Protein AF-A0A7D7ZGM8-F1 (afdb_monomer_lite)

Radius of gyration: 16.2 Å; chains: 1; bounding box: 37×29×39 Å

Structure (mmCIF, N/CA/C/O backbone):
data_AF-A0A7D7ZGM8-F1
#
_entry.id   AF-A0A7D7ZGM8-F1
#
loop_
_atom_site.group_PDB
_atom_site.id
_atom_site.type_symbol
_atom_site.label_atom_id
_atom_site.label_alt_id
_atom_site.label_comp_id
_atom_site.label_asym_id
_atom_site.label_entity_id
_atom_site.label_seq_id
_atom_site.pdbx_PDB_ins_code
_atom_site.Cartn_x
_atom_site.Cartn_y
_atom_site.Cartn_z
_atom_site.occupancy
_atom_site.B_iso_or_equiv
_atom_site.auth_seq_id
_atom_site.auth_comp_id
_atom_site.auth_asym_id
_atom_site.auth_atom_id
_atom_site.pdbx_PDB_model_num
ATOM 1 N N . MET A 1 1 ? 6.175 -2.122 14.214 1.00 53.03 1 MET A N 1
ATOM 2 C CA . MET A 1 1 ? 4.883 -1.403 14.321 1.00 53.03 1 MET A CA 1
ATOM 3 C C . MET A 1 1 ? 3.929 -2.036 15.327 1.00 53.03 1 MET A C 1
ATOM 5 O O . MET A 1 1 ? 3.492 -1.315 16.211 1.00 53.03 1 MET A O 1
ATOM 9 N N . GLN A 1 2 ? 3.660 -3.348 15.277 1.00 54.44 2 GLN A N 1
ATOM 10 C CA . GLN A 1 2 ? 2.733 -4.008 16.223 1.00 54.44 2 GLN A CA 1
ATOM 11 C C . GLN A 1 2 ? 3.104 -3.861 17.712 1.00 54.44 2 GLN A C 1
ATOM 13 O O . GLN A 1 2 ? 2.237 -3.958 18.567 1.00 54.44 2 GLN A O 1
ATOM 18 N N . ALA A 1 3 ? 4.372 -3.584 18.035 1.00 66.56 3 AL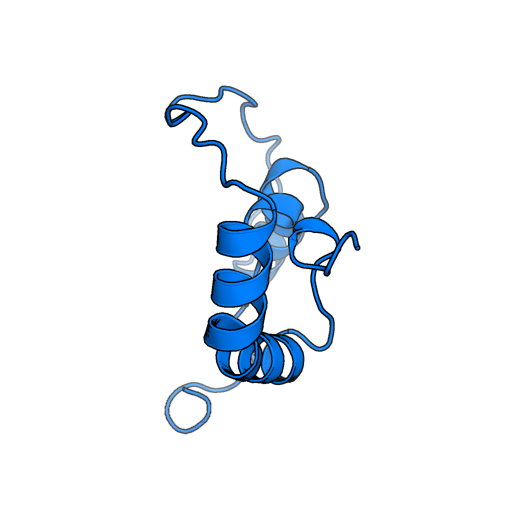A A N 1
ATOM 19 C CA . ALA A 1 3 ? 4.816 -3.378 19.414 1.00 66.56 3 ALA A CA 1
ATOM 20 C C . ALA A 1 3 ? 4.385 -2.030 20.033 1.00 66.56 3 ALA A C 1
ATOM 22 O O . ALA A 1 3 ? 4.491 -1.874 21.244 1.00 66.56 3 ALA A O 1
ATOM 23 N N . ALA A 1 4 ? 3.936 -1.059 19.227 1.00 81.44 4 ALA A N 1
ATOM 24 C CA . ALA A 1 4 ? 3.627 0.297 19.697 1.00 81.44 4 ALA A CA 1
ATOM 25 C C . ALA A 1 4 ? 2.162 0.710 19.495 1.00 81.44 4 ALA A C 1
ATOM 27 O O . ALA A 1 4 ? 1.687 1.596 20.200 1.00 81.44 4 ALA A O 1
ATOM 28 N N . ILE A 1 5 ? 1.446 0.089 18.550 1.00 82.31 5 ILE A N 1
ATOM 29 C CA . ILE A 1 5 ? 0.055 0.434 18.229 1.00 82.31 5 ILE A CA 1
ATOM 30 C C . ILE A 1 5 ? -0.784 -0.850 18.208 1.00 82.31 5 ILE A C 1
ATOM 32 O O . ILE A 1 5 ? -0.393 -1.803 17.523 1.00 82.31 5 ILE A O 1
ATOM 36 N N . PRO A 1 6 ? -1.929 -0.895 18.919 1.00 85.94 6 PRO A N 1
ATOM 37 C CA . PRO A 1 6 ? -2.868 -2.008 18.830 1.00 85.94 6 PRO A CA 1
ATOM 38 C C . PRO A 1 6 ? -3.297 -2.257 17.382 1.00 85.94 6 PRO A C 1
ATOM 40 O O . PRO A 1 6 ? -3.593 -1.315 16.651 1.00 85.94 6 PRO A O 1
ATOM 43 N N . SER A 1 7 ? -3.380 -3.523 16.972 1.00 80.75 7 SER A N 1
ATOM 44 C CA . SER A 1 7 ? -3.723 -3.902 15.593 1.00 80.75 7 SER A CA 1
ATOM 45 C C . SER A 1 7 ? -5.054 -3.312 15.117 1.00 80.75 7 SER A C 1
ATOM 47 O O . SER A 1 7 ? -5.155 -2.889 13.975 1.00 80.75 7 SER A O 1
ATOM 49 N N . ALA A 1 8 ? -6.044 -3.198 16.006 1.00 85.38 8 ALA A N 1
ATOM 50 C CA . ALA A 1 8 ? -7.342 -2.591 15.703 1.00 85.38 8 ALA A CA 1
ATOM 51 C C . ALA A 1 8 ? -7.282 -1.081 15.389 1.00 85.38 8 ALA A C 1
ATOM 53 O O . ALA A 1 8 ? -8.277 -0.517 14.952 1.00 85.38 8 ALA A O 1
ATOM 54 N N . GLN A 1 9 ? -6.145 -0.421 15.624 1.00 89.19 9 GLN A N 1
ATOM 55 C CA . GLN A 1 9 ? -5.928 1.004 15.350 1.00 89.19 9 GLN A CA 1
ATOM 56 C C . GLN A 1 9 ? -5.028 1.233 14.129 1.00 89.19 9 GLN A C 1
ATOM 58 O O . GLN A 1 9 ? -4.614 2.362 13.872 1.00 89.19 9 GLN A O 1
ATOM 63 N N . VAL A 1 10 ? -4.715 0.179 13.370 1.00 90.31 10 VAL A N 1
ATOM 64 C CA . VAL A 1 10 ? -3.916 0.271 12.146 1.00 90.31 10 VAL A CA 1
ATOM 65 C C . VAL A 1 10 ? -4.634 -0.463 11.025 1.00 90.31 10 VAL A C 1
ATOM 67 O O . VAL A 1 10 ? -4.856 -1.668 11.106 1.00 90.31 10 VAL A O 1
ATOM 70 N N . LEU A 1 11 ? -4.940 0.264 9.956 1.00 90.50 11 LEU A N 1
ATOM 71 C CA . LEU A 1 11 ? -5.398 -0.303 8.696 1.00 90.50 11 LEU A CA 1
ATOM 72 C C . LEU A 1 11 ? -4.250 -0.249 7.683 1.00 90.50 11 LEU A C 1
ATOM 74 O O . LEU A 1 11 ? -3.609 0.791 7.528 1.00 90.50 11 LEU A O 1
ATOM 78 N N . PHE A 1 12 ? -4.007 -1.360 6.991 1.00 89.81 12 PHE A N 1
ATOM 79 C CA . PHE A 1 12 ? -3.132 -1.406 5.824 1.00 89.81 12 PHE A CA 1
ATOM 80 C C . PHE A 1 12 ? -3.988 -1.546 4.571 1.00 89.81 12 PHE A C 1
ATOM 82 O O . PHE A 1 12 ? -4.843 -2.423 4.504 1.00 89.81 12 PHE A O 1
ATOM 89 N N . GLU A 1 13 ? -3.730 -0.696 3.585 1.00 89.56 13 GLU A N 1
ATOM 90 C CA . GLU A 1 13 ? -4.370 -0.731 2.274 1.00 89.56 13 GLU A CA 1
ATOM 91 C C . GLU A 1 13 ? -3.312 -0.553 1.193 1.00 89.56 13 GLU A C 1
ATOM 93 O O . GLU A 1 13 ? -2.276 0.082 1.419 1.00 89.56 13 GLU A O 1
ATOM 98 N N . VAL A 1 14 ? -3.588 -1.102 0.014 1.00 89.00 14 VAL A N 1
ATOM 99 C CA . VAL A 1 14 ? -2.749 -0.927 -1.173 1.00 89.00 14 VAL A CA 1
ATOM 100 C C . VAL A 1 14 ? -3.440 -0.000 -2.157 1.00 89.00 14 VAL A C 1
ATOM 102 O O . VAL A 1 14 ? -4.667 0.054 -2.233 1.00 89.00 14 VAL A O 1
ATOM 105 N N . PHE A 1 15 ? -2.646 0.777 -2.887 1.00 86.50 15 PHE A N 1
ATOM 106 C CA . PHE A 1 15 ? -3.156 1.848 -3.737 1.00 86.50 15 PHE A CA 1
ATOM 107 C C . PHE A 1 15 ? -4.152 1.328 -4.781 1.00 86.50 15 PHE A C 1
ATOM 109 O O . PHE A 1 15 ? -5.196 1.933 -5.013 1.00 86.50 15 PHE A O 1
ATOM 116 N N . GLU A 1 16 ? -3.860 0.172 -5.364 1.00 84.12 16 GLU A N 1
ATOM 117 C CA . GLU A 1 16 ? -4.681 -0.487 -6.370 1.00 84.12 16 GLU A CA 1
ATOM 118 C C . GLU A 1 16 ? -6.076 -0.816 -5.828 1.00 84.12 16 GLU A C 1
ATOM 120 O O . GLU A 1 16 ? -7.075 -0.546 -6.492 1.00 84.12 16 GLU A O 1
ATOM 125 N N . ASP A 1 17 ? -6.161 -1.297 -4.588 1.00 85.75 17 ASP A N 1
ATOM 126 C CA . ASP A 1 17 ? -7.430 -1.588 -3.923 1.00 85.75 17 ASP A CA 1
ATOM 127 C C . ASP A 1 17 ? -8.195 -0.317 -3.557 1.00 85.75 17 ASP A C 1
ATOM 129 O O . ASP A 1 17 ? -9.424 -0.305 -3.612 1.00 85.75 17 ASP A O 1
ATOM 133 N N . VAL A 1 18 ? -7.491 0.756 -3.190 1.00 87.62 18 VAL A N 1
ATOM 134 C CA . VAL A 1 18 ? -8.114 2.048 -2.873 1.00 87.62 18 VAL A CA 1
ATOM 135 C C . VAL A 1 18 ? -8.732 2.681 -4.118 1.00 87.62 18 VAL A C 1
ATOM 137 O O . VAL A 1 18 ? -9.818 3.250 -4.033 1.00 87.62 18 VAL A O 1
ATOM 140 N N . ILE A 1 19 ? -8.065 2.578 -5.269 1.00 83.69 19 ILE A N 1
ATOM 141 C CA . ILE A 1 19 ? -8.499 3.230 -6.510 1.00 83.69 19 ILE A CA 1
ATOM 142 C C . ILE A 1 19 ? -9.465 2.365 -7.329 1.00 83.69 19 ILE A C 1
ATOM 144 O O . ILE A 1 19 ? -10.439 2.886 -7.876 1.00 83.69 19 ILE A O 1
ATOM 148 N N . LEU A 1 20 ? -9.194 1.062 -7.446 1.0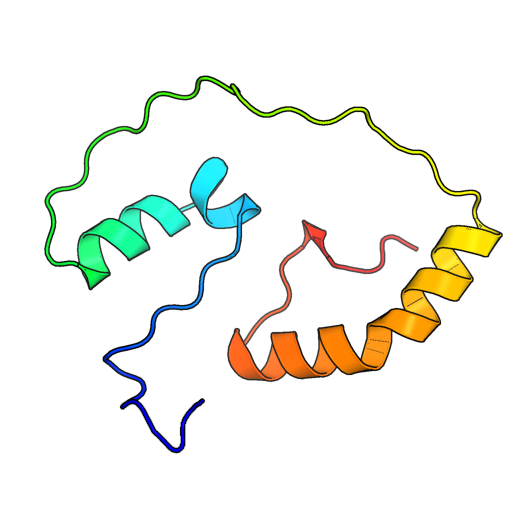0 80.00 20 LEU A N 1
ATOM 149 C CA . LEU A 1 20 ? -9.916 0.146 -8.339 1.00 80.00 20 LEU A CA 1
ATOM 150 C C . LEU A 1 20 ? -10.789 -0.870 -7.593 1.00 80.00 20 LEU A C 1
ATOM 152 O O . LEU A 1 20 ? -11.654 -1.490 -8.212 1.00 80.00 20 LEU A O 1
ATOM 156 N N . GLY A 1 21 ? -10.565 -1.050 -6.292 1.00 84.19 21 GLY A N 1
ATOM 157 C CA . GLY A 1 21 ? -11.236 -2.048 -5.465 1.00 84.19 21 GLY A CA 1
ATOM 158 C C . GLY A 1 21 ? -12.131 -1.446 -4.380 1.00 84.19 21 GLY A C 1
ATOM 159 O O . GLY A 1 21 ? -12.811 -0.442 -4.576 1.00 84.19 21 GLY A O 1
ATOM 160 N N . GLN A 1 22 ? -12.145 -2.113 -3.223 1.00 88.44 22 GLN A N 1
ATOM 161 C CA . GLN A 1 22 ? -12.959 -1.756 -2.052 1.00 88.44 22 GLN A CA 1
ATOM 162 C C . GLN A 1 22 ? -12.159 -1.031 -0.956 1.00 88.44 22 GLN A C 1
ATOM 164 O O . GLN A 1 22 ? -12.687 -0.772 0.126 1.00 88.44 22 GLN A O 1
ATOM 169 N N . GLY A 1 23 ? -10.886 -0.706 -1.203 1.00 89.81 23 GLY A N 1
ATOM 170 C CA . GLY A 1 23 ? -9.991 -0.116 -0.204 1.00 89.81 23 GLY A CA 1
ATOM 171 C C . GLY A 1 23 ? -10.502 1.223 0.327 1.00 89.81 23 GLY A C 1
ATOM 172 O O . GLY A 1 23 ? -10.434 1.476 1.526 1.00 89.81 23 GLY A O 1
ATOM 173 N N . PHE A 1 24 ? -11.112 2.053 -0.525 1.00 90.88 24 PHE A N 1
ATOM 174 C CA . PHE A 1 24 ? -11.680 3.330 -0.083 1.00 90.88 24 PHE A CA 1
ATOM 175 C C . PHE A 1 24 ? -12.860 3.149 0.884 1.00 90.88 24 PHE A C 1
ATOM 177 O O . PHE A 1 24 ? -12.911 3.799 1.928 1.00 90.88 24 PHE A O 1
ATOM 184 N N . ALA A 1 25 ? -13.766 2.212 0.593 1.00 91.56 25 ALA A N 1
ATOM 185 C CA . ALA A 1 25 ? -14.874 1.884 1.487 1.00 91.56 25 ALA A CA 1
ATOM 186 C C . ALA A 1 25 ? -14.367 1.341 2.837 1.00 91.56 25 ALA A C 1
ATOM 188 O O . ALA A 1 25 ? -14.882 1.719 3.891 1.00 91.56 25 ALA A O 1
ATOM 189 N N . ARG A 1 26 ? -13.307 0.517 2.826 1.00 92.12 26 ARG A N 1
ATOM 190 C CA . ARG A 1 26 ? -12.651 0.027 4.052 1.00 92.12 26 ARG A CA 1
ATOM 191 C C . ARG A 1 26 ? -12.032 1.158 4.872 1.00 92.12 26 ARG A C 1
ATOM 193 O O . ARG A 1 26 ? -12.185 1.157 6.091 1.00 92.12 26 ARG A O 1
ATOM 200 N N . ILE A 1 27 ? -11.417 2.152 4.226 1.00 93.06 27 ILE A N 1
ATOM 201 C CA . ILE A 1 27 ? -10.910 3.363 4.893 1.00 93.06 27 ILE A CA 1
ATOM 202 C C . ILE A 1 27 ? -12.055 4.136 5.557 1.00 93.06 27 ILE A C 1
ATOM 204 O O . ILE A 1 27 ? -11.953 4.470 6.737 1.00 93.06 27 ILE A O 1
ATOM 208 N N . CYS A 1 28 ? -13.155 4.391 4.841 1.00 93.94 28 CYS A N 1
ATOM 209 C CA . CYS A 1 28 ? -14.323 5.064 5.415 1.00 93.94 28 CYS A CA 1
ATOM 210 C C . CYS A 1 28 ? -14.863 4.305 6.635 1.00 93.94 28 CYS A C 1
ATOM 212 O O . CYS A 1 28 ? -15.036 4.904 7.695 1.00 93.94 28 CYS A O 1
ATOM 214 N N . ALA A 1 29 ? -15.048 2.987 6.522 1.00 94.00 29 ALA A N 1
ATOM 215 C CA . ALA A 1 29 ? -15.531 2.149 7.617 1.00 94.00 29 ALA A CA 1
ATOM 216 C C . ALA A 1 29 ? -14.586 2.156 8.829 1.00 94.00 29 ALA A C 1
ATOM 218 O O . ALA A 1 29 ? -15.041 2.317 9.961 1.00 94.00 29 ALA A O 1
ATOM 219 N N . PHE A 1 30 ? -13.275 2.036 8.602 1.00 94.56 30 PHE A N 1
ATOM 220 C CA . PHE A 1 30 ? -12.261 2.080 9.657 1.00 94.56 30 PHE A CA 1
ATOM 221 C C . PHE A 1 30 ? -12.253 3.419 10.407 1.00 94.56 30 PHE A C 1
ATOM 223 O O . PHE A 1 30 ? -12.089 3.446 11.625 1.00 94.56 30 PHE A O 1
ATOM 230 N N . LEU A 1 31 ? -12.477 4.526 9.695 1.00 94.06 31 LEU A N 1
ATOM 231 C CA . LEU A 1 31 ? -12.540 5.869 10.274 1.00 94.06 31 LEU A CA 1
ATOM 232 C C . LEU A 1 31 ? -13.922 6.233 10.847 1.00 94.06 31 LEU A C 1
ATOM 234 O O . LEU A 1 31 ? -14.066 7.304 11.434 1.00 94.06 31 LEU A O 1
ATOM 238 N N . GLY A 1 32 ? -14.942 5.383 10.678 1.00 95.12 32 GLY A N 1
ATOM 239 C CA . GLY A 1 32 ? -16.319 5.687 11.080 1.00 95.12 32 GLY A CA 1
ATOM 240 C C . GLY A 1 32 ? -16.980 6.782 10.232 1.00 95.12 32 GLY A C 1
ATOM 241 O O . GLY A 1 32 ? -17.830 7.522 10.726 1.00 95.12 32 GLY A O 1
ATOM 242 N N . LEU A 1 33 ? -16.571 6.914 8.970 1.00 94.44 33 LEU A N 1
ATOM 243 C CA . LEU A 1 33 ? -17.081 7.900 8.023 1.00 94.44 33 LEU A CA 1
ATOM 244 C C . LEU A 1 33 ? -18.151 7.293 7.117 1.00 94.44 33 LEU A C 1
ATOM 246 O O . LEU A 1 33 ? -18.060 6.137 6.700 1.00 94.44 33 LEU A O 1
ATOM 250 N N . THR A 1 34 ? -19.130 8.114 6.743 1.00 92.56 34 THR A N 1
ATOM 251 C CA . THR A 1 34 ? -20.051 7.780 5.656 1.00 92.56 34 THR A CA 1
ATOM 252 C C . THR A 1 34 ? -19.279 7.697 4.345 1.00 92.56 34 THR A C 1
ATOM 254 O O . THR A 1 34 ? -18.488 8.588 4.027 1.00 92.56 34 THR A O 1
ATOM 257 N N . GLU A 1 35 ? -19.522 6.637 3.578 1.00 87.25 35 GLU A N 1
ATOM 258 C CA . GLU A 1 35 ? -18.916 6.465 2.264 1.00 87.25 35 GLU A CA 1
ATOM 259 C C . GLU A 1 35 ? -19.346 7.593 1.318 1.00 87.25 35 GLU A C 1
ATOM 261 O O . GLU A 1 35 ? -20.528 7.928 1.200 1.00 87.25 35 GLU A O 1
ATOM 266 N N . ILE A 1 36 ? -18.367 8.168 0.628 1.00 81.75 36 ILE A N 1
ATOM 267 C CA . ILE A 1 36 ? -18.582 9.109 -0.468 1.00 81.75 36 ILE A CA 1
ATOM 268 C C . ILE A 1 36 ? -17.988 8.507 -1.733 1.00 81.75 36 ILE A C 1
ATOM 270 O O . ILE A 1 36 ? -16.950 7.852 -1.673 1.00 81.75 36 ILE A O 1
ATOM 274 N N . GLN A 1 37 ? -18.606 8.739 -2.892 1.00 74.12 37 GLN A N 1
ATOM 275 C CA . GLN A 1 37 ? -17.956 8.362 -4.145 1.00 74.12 37 GLN A CA 1
ATOM 276 C C . GLN A 1 37 ? -16.738 9.265 -4.378 1.00 74.12 37 GLN A C 1
ATOM 278 O O . GLN A 1 37 ? -16.909 10.485 -4.485 1.00 74.12 37 GLN A O 1
ATOM 283 N N . PRO A 1 38 ? -15.517 8.709 -4.476 1.00 72.31 38 PRO A N 1
ATOM 284 C CA . PRO A 1 38 ? -14.341 9.512 -4.762 1.00 72.31 38 PRO A CA 1
ATOM 285 C C . PRO A 1 38 ? -14.384 10.021 -6.207 1.00 72.31 38 PRO A C 1
ATOM 287 O O . PRO A 1 38 ? -14.772 9.307 -7.136 1.00 72.31 38 PRO A O 1
ATOM 290 N N . ALA A 1 39 ? -13.941 11.262 -6.414 1.00 73.50 39 ALA A N 1
ATOM 291 C CA . ALA A 1 39 ? -13.725 11.793 -7.753 1.00 73.50 39 ALA A CA 1
ATOM 292 C C . ALA A 1 39 ? -12.574 11.023 -8.425 1.00 73.50 39 ALA A C 1
ATOM 294 O O . ALA A 1 39 ? -11.452 11.012 -7.925 1.00 73.50 39 ALA A O 1
ATOM 295 N N . ARG A 1 40 ? -12.837 10.388 -9.572 1.00 71.38 40 ARG A N 1
ATOM 296 C CA . ARG A 1 40 ? -11.855 9.570 -10.314 1.00 71.38 40 ARG A CA 1
ATOM 297 C C . ARG A 1 40 ? -10.949 10.400 -11.229 1.00 71.38 40 ARG A C 1
ATOM 299 O O . ARG A 1 40 ? -10.738 10.044 -12.386 1.00 71.38 40 ARG A O 1
ATOM 306 N N . LEU A 1 41 ? -10.449 11.530 -10.737 1.00 79.75 41 LEU A N 1
ATOM 307 C CA . LEU A 1 41 ? -9.517 12.364 -11.492 1.00 79.75 41 LEU A CA 1
ATOM 308 C C . LEU A 1 41 ? -8.078 11.993 -11.124 1.00 79.75 41 LEU A C 1
ATOM 310 O O . LEU A 1 41 ? -7.627 12.259 -10.012 1.00 79.75 41 LEU A O 1
ATOM 314 N N . MET A 1 42 ? -7.351 11.407 -12.074 1.00 75.88 42 MET A N 1
ATOM 315 C CA . MET A 1 42 ? -5.916 11.169 -11.932 1.00 75.88 42 MET A CA 1
ATOM 316 C C . MET A 1 42 ? -5.170 12.499 -12.080 1.00 75.88 42 MET A C 1
ATOM 318 O O . MET A 1 42 ? -5.065 13.043 -13.174 1.00 75.88 42 MET A O 1
ATOM 322 N N . VAL A 1 43 ? -4.687 13.045 -10.963 1.00 83.31 43 VAL A N 1
ATOM 323 C CA . VAL A 1 43 ? -3.957 14.330 -10.923 1.00 83.31 43 VAL A CA 1
ATOM 324 C C . VAL A 1 43 ? -2.438 14.165 -10.799 1.00 83.31 43 VAL A C 1
ATOM 326 O O . VAL A 1 43 ? -1.690 15.103 -11.066 1.00 83.31 43 VAL A O 1
ATOM 329 N N . HIS A 1 44 ? -1.972 12.978 -10.403 1.00 84.31 44 HIS A N 1
ATOM 330 C CA . HIS A 1 44 ? -0.562 12.670 -10.140 1.00 84.31 44 HIS A CA 1
ATOM 331 C C . HIS A 1 44 ? -0.121 11.404 -10.881 1.00 84.31 44 HIS A C 1
ATOM 333 O O . HIS A 1 44 ? 0.312 10.428 -10.274 1.00 84.31 44 HIS A O 1
ATOM 339 N N . GLU A 1 45 ? -0.262 11.410 -12.205 1.00 85.94 45 GLU A N 1
ATOM 340 C CA . GLU A 1 45 ? 0.254 10.337 -13.052 1.00 85.94 45 GLU A CA 1
ATOM 341 C C . GLU A 1 45 ? 1.731 10.591 -13.388 1.00 85.94 45 GLU A C 1
ATOM 343 O O . GLU A 1 45 ? 2.096 11.625 -13.953 1.00 85.94 45 GLU A O 1
ATOM 348 N N . GLY A 1 46 ? 2.594 9.659 -12.982 1.00 86.31 46 GLY A N 1
ATOM 349 C CA . GLY A 1 46 ? 4.015 9.688 -13.315 1.00 86.31 46 GLY A CA 1
ATOM 350 C C . GLY A 1 46 ? 4.276 9.239 -14.752 1.00 86.31 46 GLY A C 1
ATOM 351 O O . GLY A 1 46 ? 3.434 8.613 -15.388 1.00 86.31 46 GLY A O 1
ATOM 352 N N . GLN A 1 47 ? 5.475 9.524 -15.261 1.00 90.12 47 GLN A N 1
ATOM 353 C CA . GLN A 1 47 ? 5.900 8.958 -16.541 1.00 90.12 47 GLN A CA 1
ATOM 354 C C . GLN A 1 47 ? 6.179 7.456 -16.374 1.00 90.12 47 GLN A C 1
ATOM 356 O O . GLN A 1 47 ? 6.902 7.088 -15.441 1.00 90.12 47 GLN A O 1
ATOM 361 N N . PRO A 1 48 ? 5.638 6.589 -17.249 1.00 88.00 48 PRO A N 1
ATOM 362 C CA . PRO A 1 48 ? 5.951 5.170 -17.205 1.00 88.00 48 PRO A CA 1
ATOM 363 C C . PRO A 1 48 ? 7.438 4.959 -17.502 1.00 88.00 48 PRO A C 1
ATOM 365 O O . PRO A 1 48 ? 8.005 5.597 -18.390 1.00 88.00 48 PRO A O 1
ATOM 368 N N . LEU A 1 49 ? 8.066 4.054 -16.752 1.00 86.94 49 LEU A N 1
ATOM 369 C CA . LEU A 1 49 ? 9.443 3.637 -16.981 1.00 86.94 49 LEU A CA 1
ATOM 370 C C . L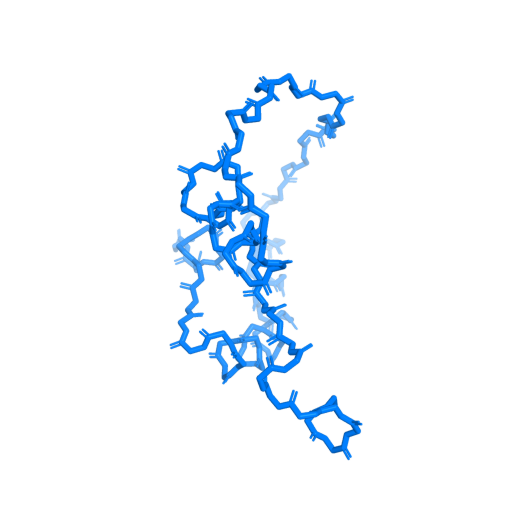EU A 1 49 ? 9.467 2.145 -17.282 1.00 86.94 49 LEU A C 1
ATOM 372 O O . LEU A 1 49 ? 9.057 1.323 -16.461 1.00 86.94 49 LEU A O 1
ATOM 376 N N . ASP A 1 50 ? 9.990 1.804 -18.451 1.00 90.00 50 ASP A N 1
ATOM 377 C CA . ASP A 1 50 ? 10.172 0.418 -18.844 1.00 90.00 50 ASP A CA 1
ATOM 378 C C . ASP A 1 50 ? 11.486 -0.142 -18.298 1.00 90.00 50 ASP A C 1
ATOM 380 O O . ASP A 1 50 ? 12.540 0.489 -18.366 1.00 90.00 50 ASP A O 1
ATOM 384 N N . MET A 1 51 ? 11.420 -1.371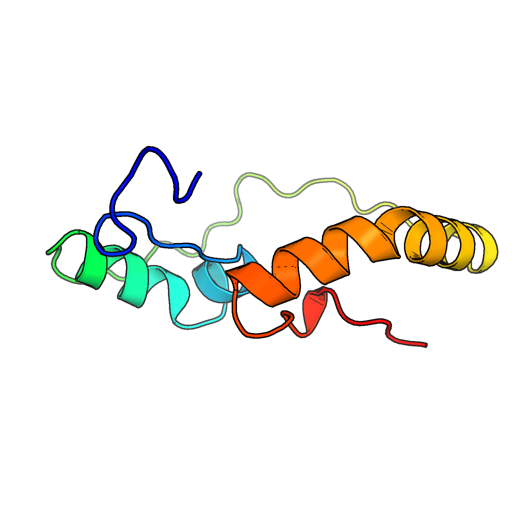 -17.790 1.00 89.62 51 M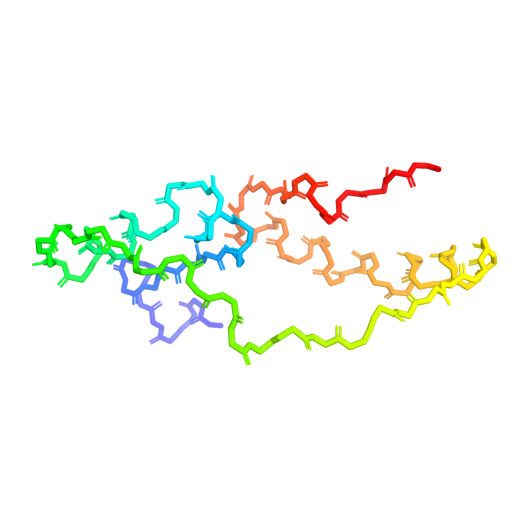ET A N 1
ATOM 385 C CA . MET A 1 51 ? 12.594 -2.168 -17.440 1.00 89.62 51 MET A CA 1
ATOM 386 C C . MET A 1 51 ? 12.876 -3.203 -18.533 1.00 89.62 51 MET A C 1
ATOM 388 O O . MET A 1 51 ? 11.955 -3.816 -19.076 1.00 89.62 51 MET A O 1
ATOM 392 N N . SER A 1 52 ? 14.142 -3.478 -18.831 1.00 94.69 52 SER A N 1
ATOM 393 C CA . SER A 1 52 ? 14.489 -4.685 -19.587 1.00 94.69 52 SER A CA 1
ATOM 394 C C . SER A 1 52 ? 14.109 -5.950 -18.800 1.00 94.69 52 SER A C 1
ATOM 396 O O . SER A 1 52 ? 13.876 -5.895 -17.591 1.00 94.69 52 SER A O 1
ATOM 398 N N . ALA A 1 53 ? 14.043 -7.106 -19.466 1.00 91.62 53 ALA A N 1
ATOM 399 C CA . ALA A 1 53 ? 13.781 -8.380 -18.787 1.00 91.62 53 ALA A CA 1
ATOM 400 C C . ALA A 1 53 ? 14.814 -8.660 -17.676 1.00 91.62 53 ALA A C 1
ATOM 402 O O . ALA A 1 53 ? 14.434 -8.992 -16.555 1.00 91.62 53 ALA A O 1
ATOM 403 N N . ASP A 1 54 ? 16.098 -8.409 -17.949 1.00 94.88 54 ASP A N 1
ATOM 404 C CA . ASP A 1 54 ? 17.185 -8.582 -16.975 1.00 94.88 54 ASP A CA 1
ATOM 405 C C . ASP A 1 54 ? 17.023 -7.655 -15.763 1.00 94.88 54 ASP A C 1
ATOM 407 O O . ASP A 1 54 ? 17.179 -8.078 -14.619 1.00 94.88 54 ASP A O 1
ATOM 411 N N . GLN A 1 55 ? 16.650 -6.392 -15.995 1.00 94.88 55 GLN A N 1
ATOM 412 C CA . GLN A 1 55 ? 16.385 -5.437 -14.918 1.00 94.88 55 GLN A CA 1
ATOM 413 C C . GLN A 1 55 ? 15.192 -5.869 -14.061 1.00 94.88 55 GLN A C 1
ATOM 415 O O . GLN A 1 55 ? 15.266 -5.779 -12.837 1.00 94.88 55 GLN A O 1
ATOM 420 N N . ARG A 1 56 ? 14.116 -6.380 -14.679 1.00 90.94 56 ARG A N 1
ATOM 421 C CA . ARG A 1 56 ? 12.960 -6.917 -13.943 1.00 90.94 56 ARG A CA 1
ATOM 422 C C . ARG A 1 56 ? 13.356 -8.103 -13.073 1.00 90.94 56 ARG A C 1
ATOM 424 O O . ARG A 1 56 ? 12.928 -8.162 -11.924 1.00 90.94 56 ARG A O 1
ATOM 431 N N . GLN A 1 57 ? 14.182 -9.013 -13.589 1.00 90.81 57 GLN A N 1
ATOM 432 C CA . GLN A 1 57 ? 14.633 -10.180 -12.834 1.00 90.81 57 GLN A CA 1
ATOM 433 C C . GLN A 1 57 ? 15.471 -9.770 -11.618 1.00 90.81 57 GLN A C 1
ATOM 435 O O . GLN A 1 57 ? 15.167 -10.183 -10.498 1.00 90.81 57 GLN A O 1
ATOM 440 N N . VAL A 1 58 ? 16.465 -8.899 -11.817 1.00 94.75 58 VAL A N 1
ATOM 441 C CA . VAL A 1 58 ? 17.313 -8.381 -10.731 1.00 94.75 58 VAL A CA 1
ATOM 442 C C . VAL A 1 58 ? 16.476 -7.633 -9.691 1.00 94.75 58 VAL A C 1
ATOM 444 O O . VAL A 1 58 ? 16.654 -7.837 -8.491 1.00 94.75 58 VAL A O 1
ATOM 447 N N . ALA A 1 59 ? 15.523 -6.806 -10.129 1.00 91.88 59 ALA A N 1
ATOM 448 C CA . ALA A 1 59 ? 14.618 -6.103 -9.226 1.00 91.88 59 ALA A CA 1
ATOM 449 C C . ALA A 1 59 ? 13.745 -7.078 -8.421 1.00 91.88 59 ALA A C 1
ATOM 451 O O . ALA A 1 59 ? 13.606 -6.913 -7.212 1.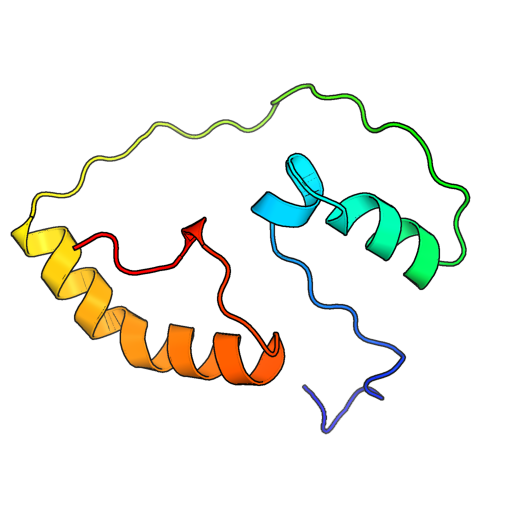00 91.88 59 ALA A O 1
ATOM 452 N N . ALA A 1 60 ? 13.196 -8.115 -9.060 1.00 89.62 60 ALA A N 1
ATOM 453 C CA . ALA A 1 60 ? 12.361 -9.108 -8.392 1.00 89.62 60 ALA A CA 1
ATOM 454 C C . ALA A 1 60 ? 13.139 -9.917 -7.344 1.00 89.62 60 ALA A C 1
ATOM 456 O O . ALA A 1 60 ? 12.608 -10.207 -6.276 1.00 89.62 60 ALA A O 1
ATOM 457 N N . GLU A 1 61 ? 14.389 -10.287 -7.632 1.00 93.56 61 GLU A N 1
ATOM 458 C CA . GLU A 1 61 ? 15.268 -10.960 -6.668 1.00 93.56 61 GLU A CA 1
ATOM 459 C C . GLU A 1 61 ? 15.614 -10.052 -5.487 1.00 93.56 61 GLU A C 1
ATOM 461 O O . GLU A 1 61 ? 15.544 -10.478 -4.335 1.00 93.56 61 GLU A O 1
ATOM 466 N N . TRP A 1 62 ? 15.926 -8.786 -5.764 1.00 95.12 62 TRP A N 1
ATOM 467 C CA . TRP A 1 62 ? 16.272 -7.811 -4.736 1.00 95.12 62 TRP A CA 1
ATOM 468 C C . TRP A 1 62 ? 15.085 -7.434 -3.831 1.00 95.12 62 TRP A C 1
ATOM 470 O O . TRP A 1 62 ? 15.288 -7.204 -2.638 1.00 95.12 62 TRP A O 1
ATOM 480 N N . LEU A 1 63 ? 13.864 -7.390 -4.383 1.00 92.69 63 LEU A N 1
ATOM 481 C CA . LEU A 1 63 ? 12.621 -7.042 -3.676 1.00 92.69 63 LEU A CA 1
ATOM 482 C C . LEU A 1 63 ? 11.944 -8.221 -2.960 1.00 92.69 63 LEU A C 1
ATOM 484 O O . LEU A 1 63 ? 10.995 -8.009 -2.199 1.00 92.69 63 LEU A O 1
ATOM 488 N N . ALA A 1 64 ? 12.390 -9.457 -3.200 1.00 91.12 64 ALA A N 1
ATOM 489 C CA . ALA A 1 64 ? 11.733 -10.643 -2.655 1.00 91.12 64 ALA A CA 1
ATOM 490 C C . ALA A 1 64 ? 11.577 -10.603 -1.116 1.00 91.12 64 ALA A C 1
ATOM 492 O O . ALA A 1 64 ? 10.456 -10.800 -0.642 1.00 91.12 64 ALA A O 1
ATOM 493 N N . PRO A 1 65 ? 12.605 -10.257 -0.309 1.00 92.81 65 PRO A N 1
ATOM 494 C CA . PRO A 1 65 ? 12.454 -10.196 1.150 1.00 92.81 65 PRO A CA 1
ATOM 495 C C . PRO A 1 65 ? 11.427 -9.159 1.639 1.00 92.81 65 PRO A C 1
ATOM 497 O O . PRO A 1 65 ? 10.772 -9.357 2.665 1.00 92.81 65 PRO A O 1
ATOM 500 N N . GLN A 1 66 ? 11.291 -8.039 0.928 1.00 91.88 66 GLN A N 1
ATOM 501 C CA . GLN A 1 66 ? 10.376 -6.944 1.248 1.00 91.88 66 GLN A CA 1
ATOM 502 C C . GLN A 1 66 ? 8.937 -7.357 0.939 1.00 91.88 66 GLN A C 1
ATOM 504 O O . GLN A 1 66 ? 8.040 -7.131 1.752 1.00 91.88 66 GLN A O 1
ATOM 509 N N . TYR A 1 67 ? 8.728 -8.013 -0.201 1.00 89.44 67 TYR A N 1
ATOM 510 C CA . TYR A 1 67 ? 7.445 -8.592 -0.579 1.00 89.44 67 TYR A CA 1
ATOM 511 C C . TYR A 1 67 ? 7.018 -9.715 0.369 1.00 89.44 67 TYR A C 1
ATOM 513 O O . TYR A 1 67 ? 5.874 -9.712 0.824 1.00 89.44 67 TYR A O 1
ATOM 521 N N . ASP A 1 68 ? 7.932 -10.584 0.796 1.00 89.19 68 ASP A N 1
ATOM 522 C CA . ASP A 1 68 ? 7.636 -11.585 1.826 1.00 89.19 68 ASP A CA 1
ATOM 523 C C . ASP A 1 68 ? 7.202 -10.939 3.150 1.00 89.19 68 ASP A C 1
ATOM 525 O O . ASP A 1 68 ? 6.287 -11.421 3.822 1.00 89.19 68 ASP A O 1
ATOM 529 N N . ALA A 1 69 ? 7.846 -9.839 3.550 1.00 89.31 69 ALA A N 1
ATOM 530 C CA . ALA A 1 69 ? 7.463 -9.102 4.749 1.00 89.31 69 ALA A CA 1
ATOM 531 C C . ALA A 1 69 ? 6.084 -8.437 4.600 1.00 89.31 69 ALA A C 1
ATOM 533 O O . ALA A 1 69 ? 5.277 -8.506 5.528 1.00 89.31 69 ALA A O 1
ATOM 534 N N . ALA A 1 70 ? 5.793 -7.842 3.440 1.00 88.69 70 ALA A N 1
ATOM 535 C CA . ALA A 1 70 ? 4.498 -7.236 3.147 1.00 88.69 70 ALA A CA 1
ATOM 536 C C . ALA A 1 70 ? 3.370 -8.276 3.154 1.00 88.69 70 ALA A C 1
ATOM 538 O O . ALA A 1 70 ? 2.355 -8.061 3.812 1.00 88.69 70 ALA A O 1
ATOM 539 N N . ALA A 1 71 ? 3.574 -9.437 2.525 1.00 87.88 71 ALA A N 1
ATOM 540 C CA . ALA A 1 71 ? 2.595 -10.522 2.497 1.00 87.88 71 ALA A CA 1
ATOM 541 C C . ALA A 1 71 ? 2.217 -11.011 3.906 1.00 87.88 71 ALA A C 1
ATOM 543 O O . ALA A 1 71 ? 1.048 -11.281 4.176 1.00 87.88 71 ALA A O 1
ATOM 544 N N . ARG A 1 72 ? 3.179 -11.066 4.840 1.00 87.81 72 ARG A N 1
ATOM 545 C CA . ARG A 1 72 ? 2.902 -11.423 6.245 1.00 87.81 72 ARG A CA 1
ATOM 546 C C . ARG A 1 72 ? 2.029 -10.396 6.967 1.00 87.81 72 ARG A C 1
ATOM 548 O O . ARG A 1 72 ? 1.306 -10.772 7.882 1.00 87.81 72 ARG A O 1
ATOM 555 N N . VAL A 1 73 ? 2.126 -9.118 6.602 1.00 84.88 73 VAL A N 1
ATOM 556 C CA . VAL A 1 73 ? 1.360 -8.031 7.236 1.00 84.88 73 VAL A CA 1
ATOM 557 C C . VAL A 1 73 ? -0.021 -7.885 6.602 1.00 84.88 73 VAL A C 1
ATOM 559 O O . VAL A 1 73 ? -1.001 -7.717 7.321 1.00 84.88 73 VAL A O 1
ATOM 562 N N . LEU A 1 74 ? -0.096 -7.970 5.275 1.00 83.88 74 LEU A N 1
ATOM 563 C CA . LEU A 1 74 ? -1.329 -7.818 4.504 1.00 83.88 74 LEU A CA 1
ATOM 564 C C . LEU A 1 74 ? -2.201 -9.084 4.525 1.00 83.88 74 LEU A C 1
ATOM 566 O O . LEU A 1 74 ? -3.390 -9.020 4.236 1.00 83.88 74 LEU A O 1
ATOM 570 N N . GLY A 1 75 ? -1.625 -10.247 4.843 1.00 83.44 75 GLY A N 1
ATOM 571 C CA . GLY A 1 75 ? -2.313 -11.543 4.806 1.00 83.44 75 GLY A CA 1
ATOM 572 C C . GLY A 1 75 ? -2.511 -12.104 3.392 1.00 83.44 75 GLY A C 1
ATOM 573 O O . GLY A 1 75 ? -2.764 -13.297 3.240 1.00 83.44 75 GLY A O 1
ATOM 574 N N . HIS A 1 76 ? -2.341 -11.278 2.359 1.00 80.00 76 HIS A N 1
ATOM 575 C CA . HIS A 1 76 ? -2.256 -11.671 0.958 1.00 80.00 76 HIS A CA 1
ATOM 576 C C . HIS A 1 76 ? -1.285 -10.751 0.204 1.00 80.00 76 HIS A C 1
ATOM 578 O O . HIS A 1 76 ? -0.942 -9.667 0.674 1.00 80.00 76 HIS A O 1
ATOM 584 N N . MET A 1 77 ? -0.844 -11.182 -0.979 1.00 80.75 77 MET A N 1
ATOM 585 C CA . MET A 1 77 ? -0.122 -10.319 -1.914 1.00 80.75 77 MET A CA 1
ATOM 586 C C . MET A 1 77 ? -1.126 -9.692 -2.891 1.00 80.75 77 MET A C 1
ATOM 588 O O . MET A 1 77 ? -1.988 -10.422 -3.383 1.00 80.75 77 MET A O 1
ATOM 592 N N . PRO A 1 78 ? -1.056 -8.386 -3.192 1.00 78.38 78 PRO A N 1
ATOM 593 C CA . PRO A 1 78 ? -1.835 -7.806 -4.281 1.00 78.38 78 PRO A CA 1
ATOM 594 C C . PRO A 1 78 ? -1.417 -8.393 -5.633 1.00 78.38 78 PRO A C 1
ATOM 596 O O . PRO A 1 78 ? -0.225 -8.533 -5.911 1.00 78.38 78 PRO A O 1
ATOM 599 N N . ASP A 1 79 ? -2.383 -8.659 -6.514 1.00 77.12 79 ASP A N 1
ATOM 600 C CA . ASP A 1 79 ? -2.115 -9.212 -7.852 1.00 77.12 79 ASP A CA 1
ATOM 601 C C . ASP A 1 79 ? -1.182 -8.320 -8.683 1.00 77.12 79 ASP A C 1
ATOM 603 O O . ASP A 1 79 ? -0.375 -8.811 -9.475 1.00 77.12 79 ASP A O 1
ATOM 607 N N . ALA A 1 80 ? -1.260 -7.003 -8.477 1.00 75.50 80 ALA A N 1
ATOM 608 C CA . ALA A 1 80 ? -0.410 -6.023 -9.145 1.00 75.50 80 ALA A CA 1
ATOM 609 C C . ALA A 1 80 ? 1.083 -6.175 -8.800 1.00 75.50 80 ALA A C 1
ATOM 611 O O . ALA A 1 80 ? 1.931 -5.751 -9.581 1.00 75.50 80 ALA A O 1
ATOM 612 N N . TRP A 1 81 ? 1.408 -6.777 -7.650 1.00 78.25 81 TRP A N 1
ATOM 613 C CA . TRP A 1 81 ? 2.783 -6.955 -7.169 1.00 78.25 81 TRP A CA 1
ATOM 614 C C . TRP A 1 81 ? 3.338 -8.348 -7.486 1.00 78.25 81 TRP A C 1
ATOM 616 O O . TRP A 1 81 ? 4.532 -8.600 -7.323 1.00 78.25 81 TRP A O 1
ATOM 626 N N . GLY A 1 82 ? 2.480 -9.273 -7.921 1.00 67.94 82 GLY A N 1
ATOM 627 C CA . GLY A 1 82 ? 2.880 -10.629 -8.263 1.00 67.94 82 GLY A CA 1
ATOM 628 C C . GLY A 1 82 ? 3.870 -10.668 -9.431 1.00 67.94 82 GLY A C 1
ATOM 629 O O . GLY A 1 82 ? 3.781 -9.886 -10.379 1.00 67.94 82 GLY A O 1
ATOM 630 N N . ARG A 1 83 ? 4.793 -11.640 -9.389 1.00 55.78 83 ARG A N 1
ATOM 631 C CA . ARG A 1 83 ? 5.632 -12.025 -10.534 1.00 55.78 83 ARG A CA 1
ATOM 632 C C . ARG A 1 83 ? 4.721 -12.480 -11.678 1.00 55.78 83 ARG A C 1
ATOM 634 O O . ARG A 1 83 ? 4.364 -13.652 -11.762 1.00 55.78 83 ARG A O 1
ATOM 641 N N . LYS A 1 84 ? 4.348 -11.571 -12.578 1.00 43.19 84 LYS A N 1
ATOM 642 C CA . LYS A 1 84 ? 4.055 -11.977 -13.953 1.00 43.19 84 LYS A CA 1
ATOM 643 C C . LYS A 1 84 ? 5.397 -12.410 -14.538 1.00 43.19 84 LYS A C 1
ATOM 645 O O . LYS A 1 84 ? 6.323 -11.602 -14.566 1.00 43.19 84 LYS A O 1
ATOM 650 N N . GLY A 1 85 ? 5.498 -13.714 -14.802 1.00 44.84 85 GLY A N 1
ATOM 651 C CA . GLY A 1 85 ? 6.707 -14.377 -15.294 1.00 44.84 85 GLY A CA 1
ATOM 652 C C . GLY A 1 85 ? 7.244 -13.787 -16.585 1.00 44.84 85 GLY A C 1
ATOM 653 O O . GLY A 1 85 ? 6.475 -13.098 -17.294 1.00 44.84 85 GLY A O 1
#

Sequence (85 aa):
MQAAIPSAQVLFEVFEDVILGQGFARICAFLGLTEIQPARLMVHEGQPLDMSADQRQVAAEWLAPQYDAAARVLGHMPDAWGRKG

Secondary structure (DSSP, 8-state):
-TTTS-GGG-----HHHHHHSSHHHHHHHHHTPPP-PPP-----PPPP-PPPHHHHHHHHHHHHHHHHHHHHHHSS--GGGS---

pLDDT: mean 84.5, std 10.81, range [43.19, 95.12]

Foldseek 3Di:
DVVPDPPLLDDDDDPCCCQPNCRVVVVCVSVVHDDDDDDNDDPDDDDDDDDDPVRVVVVCVVCVVVQVVVCVVVVHHPPVPDPPD